Protein AF-A0A946JTX0-F1 (afdb_monomer_lite)

Foldseek 3Di:
DFDLVLLVPLPPPVLSVLLSVLVVVCVVVVHDLVVSLVVSQVSCVVVVNDDPVVVVSSVVRD

Structure (mmCIF, N/CA/C/O backbone):
data_AF-A0A946JTX0-F1
#
_entry.id   AF-A0A946JTX0-F1
#
loop_
_atom_site.group_PDB
_atom_site.id
_atom_site.type_symbol
_atom_site.label_atom_id
_atom_site.label_alt_id
_atom_site.label_comp_id
_atom_site.label_asym_id
_atom_site.label_entity_id
_atom_site.label_seq_id
_atom_site.pdbx_PDB_ins_code
_atom_site.Cartn_x
_atom_site.Cartn_y
_atom_site.Cartn_z
_atom_site.occupancy
_atom_site.B_iso_or_equiv
_atom_site.auth_seq_id
_atom_site.auth_comp_id
_atom_site.auth_asym_id
_atom_site.auth_atom_id
_atom_site.pdbx_PDB_model_num
ATOM 1 N N . MET A 1 1 ? -9.472 2.128 9.734 1.00 81.88 1 MET A N 1
ATOM 2 C CA . MET A 1 1 ? -8.099 1.857 9.254 1.00 81.88 1 MET A CA 1
ATOM 3 C C . MET A 1 1 ? -8.138 0.577 8.436 1.00 81.88 1 MET A C 1
ATOM 5 O O . MET A 1 1 ? -8.785 -0.356 8.896 1.00 81.88 1 MET A O 1
ATOM 9 N N . PHE A 1 2 ? -7.516 0.525 7.258 1.00 89.81 2 PHE A N 1
ATOM 10 C CA . PHE A 1 2 ? -7.463 -0.697 6.440 1.00 89.81 2 PHE A CA 1
ATOM 11 C C . PHE A 1 2 ? -6.446 -1.710 6.993 1.00 89.81 2 PHE A C 1
ATOM 13 O O . PHE A 1 2 ? -5.618 -1.353 7.837 1.00 89.81 2 PHE A O 1
ATOM 20 N N . ASP A 1 3 ? -6.506 -2.968 6.549 1.00 91.38 3 ASP A N 1
ATOM 21 C CA . ASP A 1 3 ? -5.540 -3.998 6.951 1.00 91.38 3 ASP A CA 1
ATOM 22 C C . ASP A 1 3 ? -4.218 -3.818 6.184 1.00 91.38 3 ASP A C 1
ATOM 24 O O . ASP A 1 3 ? -4.198 -3.742 4.957 1.00 91.38 3 ASP A O 1
ATOM 28 N N . ILE A 1 4 ? -3.093 -3.795 6.904 1.00 93.44 4 ILE A N 1
ATOM 29 C CA . ILE A 1 4 ? -1.749 -3.743 6.312 1.00 93.44 4 ILE A CA 1
ATOM 30 C C . ILE A 1 4 ? -1.480 -4.903 5.342 1.00 93.44 4 ILE A C 1
ATOM 32 O O . ILE A 1 4 ? -0.634 -4.770 4.456 1.00 93.44 4 ILE A O 1
ATOM 36 N N . LYS A 1 5 ? -2.171 -6.039 5.497 1.00 93.50 5 LYS A N 1
ATOM 37 C CA . LYS A 1 5 ? -2.034 -7.197 4.606 1.00 93.50 5 LYS A CA 1
ATOM 38 C C . LYS A 1 5 ? -2.368 -6.869 3.152 1.00 93.50 5 LYS A C 1
ATOM 40 O O . LYS A 1 5 ? -1.763 -7.480 2.283 1.00 93.50 5 LYS A O 1
ATOM 45 N N . LEU A 1 6 ? -3.221 -5.874 2.898 1.00 92.12 6 LEU A N 1
ATOM 46 C CA . LEU A 1 6 ? -3.556 -5.416 1.543 1.00 92.12 6 LEU A CA 1
ATOM 47 C C . LEU A 1 6 ? -2.332 -4.864 0.791 1.00 92.12 6 LEU A C 1
ATOM 49 O O . LEU A 1 6 ? -2.297 -4.864 -0.429 1.00 92.12 6 LEU A O 1
ATOM 53 N N . LEU A 1 7 ? -1.286 -4.437 1.508 1.00 93.12 7 LEU A N 1
ATOM 54 C CA . LEU A 1 7 ? -0.030 -3.986 0.899 1.00 93.12 7 LEU A CA 1
ATOM 55 C C . LEU A 1 7 ? 0.901 -5.148 0.509 1.00 93.12 7 LEU A C 1
ATOM 57 O O . LEU A 1 7 ? 1.986 -4.901 -0.012 1.00 93.12 7 LEU A O 1
ATOM 61 N N . ASN A 1 8 ? 0.558 -6.404 0.821 1.00 94.06 8 ASN A N 1
ATOM 62 C CA . ASN A 1 8 ? 1.390 -7.553 0.451 1.00 94.06 8 ASN A CA 1
ATOM 63 C C . ASN A 1 8 ? 1.411 -7.805 -1.055 1.00 94.06 8 ASN A C 1
ATOM 65 O O . ASN A 1 8 ? 2.450 -8.265 -1.531 1.00 94.06 8 ASN A O 1
ATOM 69 N N . ASP A 1 9 ? 0.327 -7.439 -1.742 1.00 92.94 9 ASP A N 1
ATOM 70 C CA . ASP A 1 9 ? 0.124 -7.619 -3.183 1.00 92.94 9 ASP A CA 1
ATOM 71 C C . ASP A 1 9 ? 0.928 -6.600 -4.017 1.00 92.94 9 ASP A C 1
ATOM 73 O O . ASP A 1 9 ? 0.933 -6.642 -5.239 1.00 92.94 9 ASP A O 1
ATOM 77 N N . ILE A 1 10 ? 1.663 -5.694 -3.359 1.00 93.38 10 ILE A N 1
ATOM 78 C CA . ILE A 1 10 ? 2.699 -4.891 -4.009 1.00 93.38 10 ILE A CA 1
ATOM 79 C C . ILE A 1 10 ? 3.926 -5.784 -4.248 1.00 93.38 10 ILE A C 1
ATOM 81 O O . ILE A 1 10 ? 4.681 -6.084 -3.313 1.00 93.38 10 ILE A O 1
ATOM 85 N N . ASP A 1 11 ? 4.149 -6.161 -5.507 1.00 89.88 11 ASP A N 1
ATOM 86 C CA . ASP A 1 11 ? 5.261 -7.026 -5.925 1.00 89.88 11 ASP A CA 1
ATOM 87 C C . ASP A 1 11 ? 6.632 -6.396 -5.671 1.00 89.88 11 ASP A C 1
ATOM 89 O O . ASP A 1 11 ? 7.567 -7.047 -5.186 1.00 89.88 11 ASP A O 1
ATOM 93 N N . ASN A 1 12 ? 6.764 -5.095 -5.947 1.00 92.06 12 ASN A N 1
ATOM 94 C CA . ASN A 1 12 ? 8.010 -4.383 -5.711 1.00 92.06 12 ASN A CA 1
ATOM 95 C C . ASN A 1 12 ? 8.306 -4.327 -4.202 1.00 92.06 12 ASN A C 1
ATOM 97 O O . ASN A 1 12 ? 7.662 -3.614 -3.428 1.00 92.06 12 ASN A O 1
ATOM 101 N N . LYS A 1 13 ? 9.338 -5.065 -3.775 1.00 92.94 13 LYS A N 1
ATOM 102 C CA . LYS A 1 13 ? 9.726 -5.191 -2.362 1.00 92.94 13 LYS A CA 1
ATOM 103 C C . LYS A 1 13 ? 10.031 -3.841 -1.704 1.00 92.94 13 LYS A C 1
ATOM 105 O O . LYS A 1 13 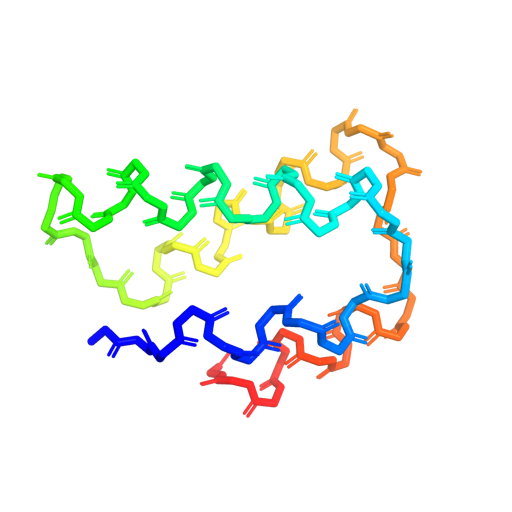? 9.717 -3.678 -0.523 1.00 92.94 13 LYS A O 1
ATOM 110 N N . MET A 1 14 ? 10.627 -2.899 -2.437 1.00 93.50 14 MET A N 1
ATOM 111 C CA . MET A 1 14 ? 10.946 -1.564 -1.923 1.00 93.50 14 MET A CA 1
ATOM 112 C C . MET A 1 14 ? 9.680 -0.719 -1.779 1.00 93.50 14 MET A C 1
ATOM 114 O O . MET A 1 14 ? 9.441 -0.174 -0.701 1.00 93.50 14 MET A O 1
ATOM 118 N N . ALA A 1 15 ? 8.815 -0.712 -2.798 1.00 94.50 15 ALA A N 1
ATOM 119 C CA . ALA A 1 15 ? 7.533 -0.013 -2.753 1.00 94.50 15 ALA A CA 1
ATOM 120 C C . ALA A 1 15 ? 6.658 -0.529 -1.599 1.00 94.50 15 ALA A C 1
ATOM 122 O O . ALA A 1 15 ? 6.150 0.243 -0.786 1.00 94.50 15 ALA A O 1
ATOM 123 N N . ARG A 1 16 ? 6.579 -1.854 -1.436 1.00 95.38 16 ARG A N 1
ATOM 124 C CA . ARG A 1 16 ? 5.885 -2.492 -0.314 1.00 95.38 16 ARG A CA 1
ATOM 125 C C . ARG A 1 16 ? 6.456 -2.074 1.040 1.00 95.38 16 ARG A C 1
ATOM 127 O O . ARG A 1 16 ? 5.699 -1.812 1.975 1.00 95.38 16 ARG A O 1
ATOM 134 N N . GLY A 1 17 ? 7.782 -2.028 1.164 1.00 96.00 17 GLY A N 1
ATOM 135 C CA . GLY A 1 17 ? 8.462 -1.577 2.378 1.00 96.00 17 GLY A CA 1
ATOM 136 C C . GLY A 1 17 ? 8.091 -0.139 2.743 1.00 96.00 17 GLY A C 1
ATOM 137 O O . GLY A 1 17 ? 7.677 0.120 3.877 1.00 96.00 17 GLY A O 1
ATOM 138 N N . SER A 1 18 ? 8.158 0.773 1.773 1.00 95.56 18 SER A N 1
ATOM 139 C CA . SER A 1 18 ? 7.787 2.180 1.953 1.00 95.56 18 SER A CA 1
ATOM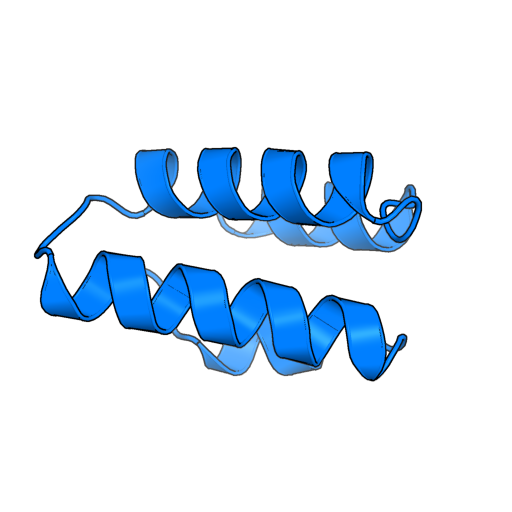 140 C C . SER A 1 18 ? 6.306 2.350 2.289 1.00 95.56 18 SER A C 1
ATOM 142 O O . SER A 1 18 ? 5.975 3.026 3.264 1.00 95.56 18 SER A O 1
ATOM 144 N N . ALA A 1 19 ? 5.409 1.655 1.584 1.00 95.44 19 ALA A N 1
ATOM 145 C CA . ALA A 1 19 ? 3.976 1.694 1.864 1.00 95.44 19 ALA A CA 1
ATOM 146 C C . ALA A 1 19 ? 3.660 1.233 3.299 1.00 95.44 19 ALA A C 1
ATOM 148 O O . 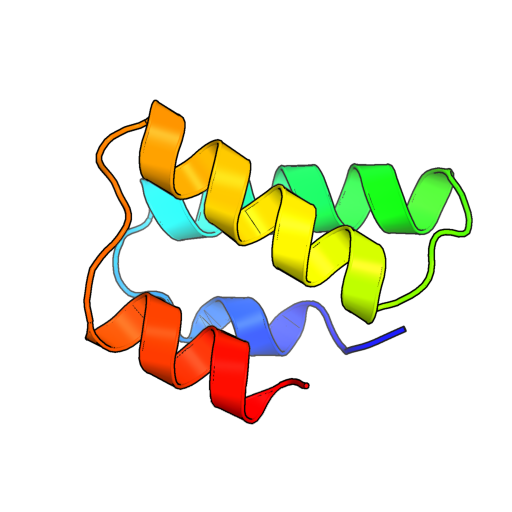ALA A 1 19 ? 2.932 1.902 4.036 1.00 95.44 19 ALA A O 1
ATOM 149 N N . LYS A 1 20 ? 4.271 0.127 3.750 1.00 95.81 20 LYS A N 1
ATOM 150 C CA . LYS A 1 20 ? 4.109 -0.376 5.125 1.00 95.81 20 LYS A CA 1
ATOM 151 C C . LYS A 1 20 ? 4.686 0.573 6.174 1.00 95.81 20 LYS A C 1
ATOM 153 O O . LYS A 1 20 ? 4.109 0.702 7.256 1.00 95.81 20 LYS A O 1
ATOM 158 N N . LYS A 1 21 ? 5.796 1.253 5.873 1.00 96.19 21 LYS A N 1
ATOM 159 C CA . LYS A 1 21 ? 6.387 2.271 6.754 1.00 96.19 21 LYS A CA 1
ATOM 160 C C . LYS A 1 21 ? 5.419 3.436 6.966 1.00 96.19 21 LYS A C 1
ATOM 162 O O . LYS A 1 21 ? 5.152 3.794 8.115 1.00 96.19 21 LYS A O 1
ATOM 167 N N . VAL A 1 22 ? 4.845 3.972 5.885 1.00 96.00 22 VAL A N 1
ATOM 168 C CA . VAL A 1 22 ? 3.844 5.049 5.951 1.00 96.00 22 VAL A CA 1
ATOM 169 C C . VAL A 1 22 ? 2.587 4.583 6.686 1.00 96.00 22 VAL A C 1
ATOM 171 O O . VAL A 1 22 ? 2.116 5.277 7.587 1.00 96.00 22 VAL A O 1
ATOM 174 N N . TYR A 1 23 ? 2.093 3.377 6.392 1.00 95.69 23 TYR A N 1
ATOM 175 C CA . TYR A 1 23 ? 0.963 2.786 7.110 1.00 95.69 23 TYR A CA 1
ATOM 176 C C . TYR A 1 23 ? 1.194 2.739 8.624 1.00 95.69 23 TYR A C 1
ATOM 178 O O . TYR A 1 23 ? 0.336 3.152 9.403 1.00 95.69 23 TYR A O 1
ATOM 186 N N . MET A 1 24 ? 2.362 2.257 9.056 1.00 95.69 24 MET A N 1
ATOM 187 C CA . MET A 1 24 ? 2.695 2.143 10.477 1.00 95.69 24 MET A CA 1
ATOM 188 C C . MET A 1 24 ? 2.818 3.508 11.154 1.00 95.69 24 MET A C 1
ATOM 190 O O . MET A 1 24 ? 2.352 3.667 12.283 1.00 95.69 24 MET A O 1
ATOM 194 N N . ALA A 1 25 ? 3.386 4.503 10.469 1.00 95.44 25 ALA A N 1
ATOM 195 C CA . ALA A 1 25 ? 3.417 5.879 10.959 1.00 95.44 25 ALA A CA 1
ATOM 196 C C . ALA A 1 25 ? 1.998 6.453 11.111 1.00 95.44 25 ALA A C 1
ATOM 198 O O . ALA A 1 25 ? 1.668 7.025 12.149 1.00 95.44 25 ALA A O 1
ATOM 199 N N . GLY A 1 26 ? 1.133 6.228 10.120 1.00 94.25 26 GLY A N 1
ATOM 200 C CA . GLY A 1 26 ? -0.272 6.620 10.165 1.00 94.25 26 GLY A CA 1
ATOM 201 C C . GLY A 1 26 ? -1.053 5.936 11.284 1.00 94.25 26 GLY A C 1
ATOM 202 O O . GLY A 1 26 ? -1.802 6.600 11.995 1.00 94.25 26 GLY A O 1
ATOM 203 N N . LYS A 1 27 ? -0.825 4.634 11.497 1.00 93.50 27 LYS A N 1
ATOM 204 C CA . LYS A 1 27 ? -1.454 3.853 12.572 1.00 93.50 27 LYS A CA 1
ATOM 205 C C . LYS A 1 27 ? -1.054 4.361 13.951 1.00 93.50 27 LYS A C 1
ATOM 207 O O . LYS A 1 27 ? -1.914 4.512 14.809 1.00 93.50 27 LYS A O 1
ATOM 212 N N . ARG A 1 28 ? 0.232 4.664 14.158 1.00 93.31 28 ARG A N 1
ATOM 213 C CA . ARG A 1 28 ? 0.723 5.260 15.412 1.00 93.31 28 ARG A CA 1
ATOM 214 C C . ARG A 1 28 ? 0.177 6.669 15.637 1.00 93.31 28 ARG A C 1
ATOM 216 O O . ARG A 1 28 ? -0.100 7.030 16.771 1.00 93.31 28 ARG A O 1
ATOM 223 N N . GLY A 1 29 ? 0.001 7.440 14.565 1.00 92.69 29 GLY A N 1
ATOM 224 C CA . GLY A 1 29 ? -0.584 8.781 14.605 1.00 92.69 29 GLY A CA 1
ATOM 225 C C . GLY A 1 29 ? -2.115 8.818 14.594 1.00 92.69 29 GLY A C 1
ATOM 226 O O . GLY A 1 29 ? -2.669 9.899 14.429 1.00 92.69 29 GLY A O 1
ATOM 227 N N . ASN A 1 30 ? -2.791 7.667 14.709 1.00 92.25 30 ASN A N 1
ATOM 228 C CA . ASN A 1 30 ? -4.252 7.535 14.678 1.00 92.25 30 ASN A CA 1
ATOM 229 C C . ASN A 1 30 ? -4.922 8.211 13.457 1.00 92.25 30 ASN A C 1
ATOM 231 O O . ASN A 1 30 ? -6.027 8.745 13.541 1.00 92.25 30 ASN A O 1
ATOM 235 N N . LYS A 1 31 ? -4.228 8.213 12.310 1.00 93.44 31 LYS A N 1
ATOM 236 C CA . LYS A 1 31 ? -4.710 8.818 11.062 1.00 93.44 31 LYS A CA 1
ATOM 237 C C . LYS A 1 31 ? -5.798 7.963 10.417 1.00 93.44 31 LYS A C 1
ATOM 239 O O . LYS A 1 31 ? -5.841 6.748 10.596 1.00 93.44 31 LYS A O 1
ATOM 244 N N . SER A 1 32 ? -6.650 8.589 9.609 1.00 92.56 32 SER A N 1
ATOM 245 C CA . SER A 1 32 ? -7.636 7.871 8.801 1.00 92.56 32 SER A CA 1
ATOM 246 C C . SER A 1 32 ? -6.981 7.128 7.631 1.00 92.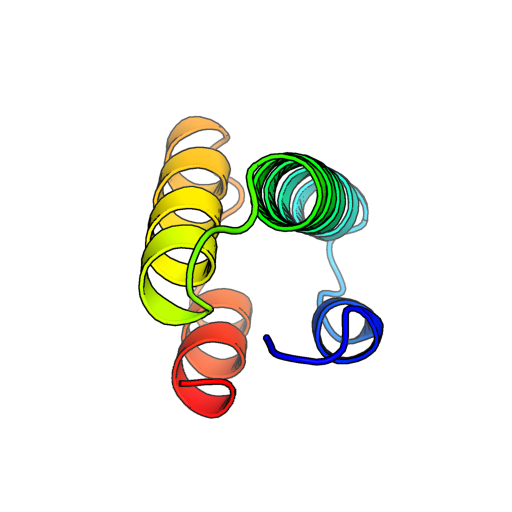56 32 SER A C 1
ATOM 248 O O . SER A 1 32 ? -5.902 7.493 7.157 1.00 92.56 32 SER A O 1
ATOM 250 N N . SER A 1 33 ? -7.672 6.102 7.123 1.00 90.81 33 SER A N 1
ATOM 251 C CA . SER A 1 33 ? -7.237 5.335 5.949 1.00 90.81 33 SER A CA 1
ATOM 252 C C . SER A 1 33 ? -6.954 6.231 4.740 1.00 90.81 33 SER A C 1
ATOM 254 O O . SER A 1 33 ? -5.930 6.051 4.095 1.00 90.81 33 SER A O 1
ATOM 256 N N . SER A 1 34 ? -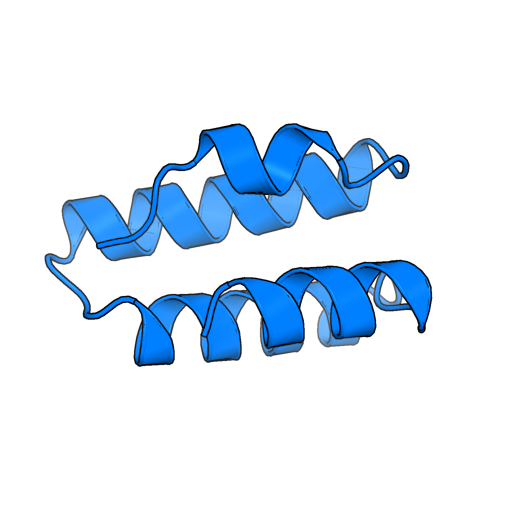7.820 7.214 4.465 1.00 91.38 34 SER A N 1
ATOM 257 C CA . SER A 1 34 ? -7.681 8.120 3.318 1.00 91.38 34 SER A CA 1
ATOM 258 C C . SER A 1 34 ? -6.393 8.938 3.379 1.00 91.38 34 SER A C 1
ATOM 260 O O . SER A 1 34 ? -5.656 8.988 2.400 1.00 91.38 34 SER A O 1
ATOM 262 N N . ILE A 1 35 ? -6.067 9.504 4.547 1.00 93.06 35 ILE A N 1
ATOM 263 C CA . ILE A 1 35 ? -4.818 10.252 4.735 1.00 93.06 35 ILE A CA 1
ATOM 264 C C . ILE A 1 35 ? -3.621 9.326 4.515 1.00 93.06 35 ILE A C 1
ATOM 266 O O . ILE A 1 35 ? -2.680 9.691 3.819 1.00 93.06 35 ILE A O 1
ATOM 270 N N . VAL A 1 36 ? -3.653 8.117 5.078 1.00 94.69 36 VAL A N 1
ATOM 271 C CA . VAL A 1 36 ? -2.560 7.149 4.921 1.00 94.69 36 VAL A CA 1
ATOM 272 C C . VAL A 1 36 ? -2.375 6.733 3.463 1.00 94.69 36 VAL A C 1
ATOM 274 O O . VAL A 1 36 ? -1.238 6.674 3.009 1.00 94.69 36 VAL A O 1
ATOM 277 N N . LEU A 1 37 ? -3.455 6.493 2.717 1.00 94.00 37 LEU A N 1
ATOM 278 C CA . LEU A 1 37 ? -3.387 6.150 1.294 1.00 94.00 37 LEU A CA 1
ATOM 279 C C . LEU A 1 37 ? -2.770 7.284 0.470 1.00 94.00 37 LEU A C 1
ATOM 281 O O . LEU A 1 37 ? -1.870 7.029 -0.328 1.00 94.00 37 LEU A O 1
ATOM 285 N N . THR A 1 38 ? -3.179 8.535 0.702 1.00 94.44 38 THR A N 1
ATOM 286 C CA . THR A 1 38 ? -2.559 9.703 0.053 1.00 94.44 38 THR A CA 1
ATOM 287 C C . THR A 1 38 ? -1.069 9.791 0.375 1.00 94.44 38 THR A C 1
ATOM 289 O O . THR A 1 38 ? -0.256 9.936 -0.532 1.00 94.44 38 THR A O 1
ATOM 292 N N . GLN A 1 39 ? -0.686 9.607 1.642 1.00 95.19 39 GLN A N 1
ATOM 293 C CA . GLN A 1 39 ? 0.723 9.626 2.041 1.00 95.19 39 GLN A CA 1
ATOM 294 C C . GLN A 1 39 ? 1.535 8.482 1.418 1.00 95.19 39 GLN A C 1
ATOM 296 O O . GLN A 1 39 ? 2.699 8.681 1.082 1.00 95.19 39 GLN A O 1
ATOM 301 N N . ILE A 1 40 ? 0.948 7.291 1.254 1.00 95.06 40 ILE A N 1
ATOM 302 C CA . ILE A 1 40 ? 1.607 6.175 0.562 1.00 95.06 40 ILE A CA 1
ATOM 303 C C . ILE A 1 40 ? 1.861 6.558 -0.898 1.00 95.06 40 ILE A C 1
ATOM 305 O O . ILE A 1 40 ? 2.986 6.405 -1.363 1.00 95.06 40 ILE A O 1
ATOM 309 N N . ARG A 1 41 ? 0.856 7.099 -1.602 1.00 94.44 41 ARG A N 1
ATOM 310 C CA . ARG A 1 41 ? 1.012 7.552 -2.995 1.00 94.44 41 ARG A CA 1
ATOM 311 C C . ARG A 1 41 ? 2.107 8.609 -3.125 1.00 94.44 41 ARG A C 1
ATOM 313 O O . ARG A 1 41 ? 2.947 8.509 -4.010 1.00 94.44 41 ARG A O 1
ATOM 320 N N . GLU A 1 42 ? 2.126 9.597 -2.235 1.00 95.19 42 GLU A N 1
ATOM 321 C CA . GLU A 1 42 ? 3.161 10.637 -2.223 1.00 95.19 42 GLU A CA 1
ATOM 322 C C . GLU A 1 42 ? 4.566 10.066 -2.002 1.00 95.19 42 GLU A C 1
ATOM 324 O O . GLU A 1 42 ? 5.492 10.436 -2.718 1.00 95.19 42 GLU A O 1
ATOM 329 N N . GLU A 1 43 ? 4.737 9.164 -1.032 1.00 94.94 43 GLU A N 1
ATOM 330 C CA . GLU A 1 43 ? 6.036 8.548 -0.732 1.00 94.94 43 GLU A CA 1
ATOM 331 C C . GLU A 1 43 ? 6.537 7.689 -1.900 1.00 94.94 43 GLU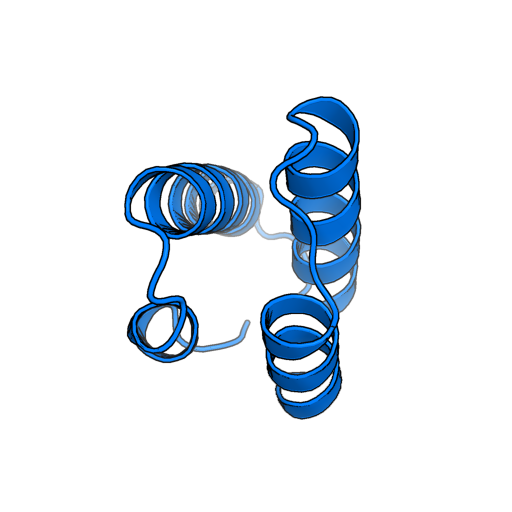 A C 1
ATOM 333 O O . GLU A 1 43 ? 7.713 7.747 -2.256 1.00 94.94 43 GLU A O 1
ATOM 338 N N . LEU A 1 44 ? 5.648 6.912 -2.525 1.00 94.50 44 LEU A N 1
ATOM 339 C CA . LEU A 1 44 ? 6.002 6.076 -3.672 1.00 94.50 44 LEU A CA 1
ATOM 340 C C . LEU A 1 44 ? 6.310 6.903 -4.920 1.00 94.50 44 LEU A C 1
ATOM 342 O O . LEU A 1 44 ? 7.259 6.573 -5.625 1.00 94.50 44 LEU A O 1
ATOM 346 N N . ASN A 1 45 ? 5.577 7.995 -5.159 1.00 94.12 45 ASN A N 1
ATOM 347 C CA . ASN A 1 45 ? 5.882 8.936 -6.238 1.00 94.12 45 ASN A CA 1
ATOM 348 C C . ASN A 1 45 ? 7.241 9.612 -6.030 1.00 94.12 45 ASN A C 1
ATOM 350 O O . ASN A 1 45 ? 8.037 9.678 -6.960 1.00 94.12 45 ASN A O 1
ATOM 354 N N . LYS A 1 46 ? 7.545 10.068 -4.807 1.00 94.00 46 LYS A N 1
ATOM 355 C CA . LYS A 1 46 ? 8.848 10.675 -4.478 1.00 94.00 46 LYS A CA 1
ATOM 356 C C . LYS A 1 46 ? 10.017 9.717 -4.667 1.00 94.00 46 LYS A C 1
ATOM 358 O O . LYS A 1 46 ? 11.115 10.158 -4.978 1.00 94.00 46 LYS A O 1
ATOM 363 N N . ALA A 1 47 ? 9.786 8.430 -4.437 1.00 91.25 47 ALA A N 1
ATOM 364 C CA . ALA A 1 47 ? 10.788 7.396 -4.623 1.00 91.25 47 ALA A CA 1
ATOM 365 C C . ALA A 1 47 ? 10.827 6.831 -6.055 1.00 91.25 47 ALA A C 1
ATOM 367 O O . ALA A 1 47 ? 11.560 5.874 -6.283 1.00 91.25 47 ALA A O 1
ATOM 368 N N . GLU A 1 48 ? 10.022 7.367 -6.983 1.00 91.81 48 GLU A N 1
ATOM 369 C CA . GLU A 1 48 ? 9.872 6.859 -8.358 1.00 91.81 48 GLU A CA 1
ATOM 370 C C . GLU A 1 48 ? 9.511 5.360 -8.411 1.00 91.81 48 GLU A C 1
ATOM 372 O O . GLU A 1 48 ? 9.864 4.630 -9.332 1.00 91.81 48 GLU A O 1
ATOM 377 N N . MET A 1 49 ? 8.796 4.883 -7.387 1.00 91.19 49 MET A N 1
ATOM 378 C CA . MET A 1 49 ? 8.362 3.489 -7.241 1.00 91.19 49 MET A CA 1
ATOM 379 C C . MET A 1 49 ? 6.869 3.297 -7.521 1.00 91.19 49 MET A C 1
ATOM 381 O O . MET A 1 49 ? 6.360 2.184 -7.389 1.00 91.19 49 MET A O 1
ATOM 385 N N . MET A 1 50 ? 6.154 4.377 -7.832 1.00 92.06 50 MET A N 1
ATOM 386 C CA . MET A 1 50 ? 4.738 4.333 -8.174 1.00 92.06 50 MET A CA 1
ATOM 387 C C . MET A 1 50 ? 4.554 3.784 -9.591 1.00 92.06 50 MET A C 1
ATOM 389 O O . MET A 1 50 ? 5.280 4.165 -10.506 1.00 92.06 50 MET A O 1
ATOM 393 N N . ASN A 1 51 ? 3.576 2.901 -9.772 1.00 91.44 51 ASN A N 1
ATOM 394 C CA . ASN A 1 51 ? 3.179 2.368 -11.072 1.00 91.44 51 ASN A CA 1
ATOM 395 C C . ASN A 1 51 ? 1.659 2.137 -11.114 1.00 91.44 51 ASN A C 1
ATOM 397 O O . ASN A 1 51 ? 0.977 2.277 -10.093 1.00 91.44 51 ASN A O 1
ATOM 401 N N . ASP A 1 52 ? 1.143 1.781 -12.290 1.00 91.75 52 ASP A N 1
ATOM 402 C CA . ASP A 1 52 ? -0.296 1.607 -12.516 1.00 91.75 52 ASP A CA 1
ATOM 403 C C . ASP A 1 52 ? -0.893 0.475 -11.663 1.00 91.75 52 ASP A C 1
ATOM 405 O O . ASP A 1 52 ? -1.993 0.627 -11.129 1.00 91.75 52 ASP A O 1
ATOM 409 N N . ASP A 1 53 ? -0.149 -0.617 -11.456 1.00 91.50 53 ASP A N 1
ATOM 410 C CA . ASP A 1 53 ? -0.585 -1.751 -10.629 1.00 91.50 53 ASP A CA 1
ATOM 411 C C . ASP A 1 53 ? -0.765 -1.343 -9.161 1.00 91.50 53 ASP A C 1
ATOM 413 O O . ASP A 1 53 ? -1.783 -1.639 -8.529 1.00 91.50 53 ASP A O 1
ATOM 417 N N . ILE A 1 54 ? 0.207 -0.609 -8.612 1.00 92.38 54 ILE A N 1
ATOM 418 C CA . ILE A 1 54 ? 0.165 -0.091 -7.245 1.00 92.38 54 ILE A CA 1
ATOM 419 C C . ILE A 1 54 ? -0.949 0.944 -7.111 1.00 92.38 54 ILE A C 1
ATOM 421 O O . ILE A 1 54 ? -1.669 0.927 -6.112 1.00 92.38 54 ILE A O 1
ATOM 425 N N . ASP A 1 55 ? -1.121 1.844 -8.081 1.00 92.19 55 ASP A N 1
ATOM 426 C CA . ASP A 1 55 ? -2.201 2.828 -8.015 1.00 92.19 55 ASP A CA 1
ATOM 427 C C . ASP A 1 55 ? -3.581 2.159 -8.066 1.00 92.19 55 ASP A C 1
ATOM 429 O O . ASP A 1 55 ? -4.467 2.518 -7.283 1.00 92.19 55 ASP A O 1
ATOM 433 N N . GLY A 1 56 ? -3.744 1.144 -8.920 1.00 92.94 56 GLY A N 1
ATOM 434 C CA . GLY A 1 56 ? -4.945 0.315 -8.995 1.00 92.94 56 GLY A CA 1
ATOM 435 C C . GLY A 1 56 ? -5.243 -0.388 -7.671 1.00 92.94 56 GLY A C 1
ATOM 436 O O . GLY A 1 56 ? -6.357 -0.287 -7.152 1.00 92.94 56 GLY A O 1
ATOM 437 N N . LEU A 1 57 ? -4.230 -1.012 -7.067 1.00 92.38 57 LEU A N 1
ATOM 438 C CA . LEU A 1 57 ? -4.332 -1.636 -5.750 1.00 92.38 57 LEU A CA 1
ATOM 439 C C . LEU A 1 57 ? -4.750 -0.618 -4.682 1.00 92.38 57 LEU A C 1
ATOM 441 O O . LEU A 1 57 ? -5.700 -0.856 -3.939 1.00 92.38 57 LEU A O 1
ATOM 445 N N . LEU A 1 58 ? -4.090 0.542 -4.615 1.00 91.38 58 LEU A N 1
ATOM 446 C CA . LEU A 1 58 ? -4.392 1.570 -3.616 1.00 91.38 58 LEU A CA 1
ATOM 447 C C . LEU A 1 58 ? -5.787 2.180 -3.804 1.00 91.38 58 LEU A C 1
ATOM 449 O O . LEU A 1 58 ? -6.414 2.539 -2.811 1.00 91.38 58 LEU A O 1
ATOM 453 N N . LYS A 1 59 ? -6.280 2.299 -5.045 1.00 90.69 59 LYS A N 1
ATOM 454 C CA . LYS A 1 59 ? -7.663 2.717 -5.347 1.00 90.69 59 LYS A CA 1
ATOM 455 C C . LYS A 1 59 ? -8.686 1.666 -4.913 1.00 90.69 59 LYS A C 1
ATOM 457 O O . LYS A 1 59 ? -9.758 2.026 -4.448 1.00 90.69 59 LYS A O 1
ATOM 462 N N . GLY A 1 60 ? -8.354 0.378 -5.023 1.00 88.44 60 GLY A N 1
ATOM 463 C CA . GLY A 1 60 ? -9.215 -0.715 -4.560 1.00 88.44 60 GLY A CA 1
ATOM 464 C C . GLY A 1 60 ? -9.382 -0.779 -3.036 1.00 88.44 60 GLY A C 1
ATOM 465 O O . GLY A 1 60 ? -10.370 -1.326 -2.550 1.00 88.44 60 GLY A O 1
ATOM 466 N N . ILE A 1 61 ? -8.442 -0.209 -2.272 1.00 87.00 61 ILE A N 1
ATOM 467 C CA . ILE A 1 61 ? -8.501 -0.156 -0.800 1.00 87.00 61 ILE A CA 1
ATOM 468 C C . ILE A 1 61 ? -9.418 0.975 -0.300 1.00 87.00 61 ILE A C 1
ATOM 470 O O . ILE A 1 61 ? -9.996 0.848 0.786 1.00 87.00 61 ILE A O 1
ATOM 474 N N . GLY A 1 62 ? -9.533 2.082 -1.042 1.00 65.94 62 GLY A N 1
ATOM 475 C CA . GLY A 1 62 ? -10.316 3.254 -0.640 1.00 65.94 62 GLY A CA 1
ATOM 476 C C . GLY A 1 62 ? -10.246 4.421 -1.611 1.00 65.94 62 GLY A C 1
ATOM 477 O O . GLY A 1 62 ? -9.120 4.778 -2.035 1.00 65.94 62 GLY A O 1
#

Sequence (62 aa):
MFDIKLLNDIDNKMARGSAKKVYMAGKRGNKSSSIVLTQIREELNKAEMMNDDIDGLLKGIG

pLDDT: mean 92.55, std 4.15, range [65.94, 96.19]

Secondary structure (DSSP, 8-state):
---GGGGGG--SHHHHHHHHHHHHHHHHTT--HHHHHHHHHHHHHHTT---HHHHHHHHHH-

Radius of gyration: 10.24 Å; chains: 1; bounding box: 21×18×28 Å